Protein AF-A0A401RXD5-F1 (afdb_monomer_lite)

Secondary structure (DSSP, 8-state):
------PPPSS-SSHHHHHHHHHHHHHHHHHHHHHHHHHTT-SS-HHHHHHHHHHHHHHTTT---HHHHHHHHHHHHT--

Structure (mmCIF, N/CA/C/O backbone):
data_AF-A0A401RXD5-F1
#
_entry.id   AF-A0A401RXD5-F1
#
loop_
_atom_site.group_PDB
_atom_site.id
_atom_site.type_symbol
_atom_site.label_atom_id
_atom_site.label_alt_id
_atom_site.label_comp_id
_atom_site.label_asym_id
_atom_site.label_entity_id
_atom_site.label_seq_id
_atom_site.pdbx_PDB_ins_code
_atom_site.Cartn_x
_atom_site.Cartn_y
_atom_site.Cartn_z
_atom_site.occupancy
_atom_site.B_iso_or_equiv
_atom_site.auth_seq_id
_atom_site.auth_comp_id
_atom_site.auth_asym_id
_atom_site.auth_atom_id
_atom_site.pdbx_PDB_model_num
ATOM 1 N N . MET A 1 1 ? 21.875 -9.196 -28.969 1.00 41.56 1 MET A N 1
ATOM 2 C CA . MET A 1 1 ? 21.122 -7.955 -28.681 1.00 41.56 1 MET A CA 1
ATOM 3 C C . MET A 1 1 ? 19.647 -8.322 -28.598 1.00 41.56 1 MET A C 1
ATOM 5 O O . MET A 1 1 ? 19.035 -8.574 -29.626 1.00 41.56 1 MET A O 1
ATOM 9 N N . GLY A 1 2 ? 19.117 -8.516 -27.388 1.00 45.50 2 GLY A N 1
ATOM 10 C CA . GLY A 1 2 ? 17.716 -8.907 -27.204 1.00 45.50 2 GLY A CA 1
ATOM 11 C C . GLY A 1 2 ? 16.801 -7.719 -27.480 1.00 45.50 2 GLY A C 1
ATOM 12 O O . GLY A 1 2 ? 16.987 -6.662 -26.882 1.00 45.50 2 GLY A O 1
ATOM 13 N N . MET A 1 3 ? 15.848 -7.873 -28.400 1.00 47.25 3 MET A N 1
ATOM 14 C CA . MET A 1 3 ? 14.823 -6.862 -28.654 1.00 47.25 3 MET A CA 1
ATOM 15 C C . MET A 1 3 ? 14.015 -6.637 -27.375 1.00 47.25 3 MET A C 1
ATOM 17 O O . MET A 1 3 ? 13.355 -7.554 -26.883 1.00 47.25 3 MET A O 1
ATOM 21 N N . VAL A 1 4 ? 14.054 -5.418 -26.841 1.00 60.53 4 VAL A N 1
ATOM 22 C CA . VAL A 1 4 ? 13.155 -5.006 -25.763 1.00 60.53 4 VAL A CA 1
ATOM 23 C C . VAL A 1 4 ? 11.751 -4.980 -26.361 1.00 60.53 4 VAL A C 1
ATOM 25 O O . VAL A 1 4 ? 11.447 -4.133 -27.200 1.00 60.53 4 VAL A O 1
ATOM 28 N N . LYS A 1 5 ? 10.900 -5.942 -25.991 1.00 62.69 5 LYS A N 1
ATOM 29 C CA . LYS A 1 5 ? 9.484 -5.918 -26.371 1.00 62.69 5 LYS A CA 1
ATOM 30 C C . LYS A 1 5 ? 8.862 -4.670 -25.741 1.00 62.69 5 LYS A C 1
ATOM 32 O O . LYS A 1 5 ? 8.648 -4.629 -24.534 1.00 62.69 5 LYS A O 1
ATOM 37 N N . ALA A 1 6 ? 8.616 -3.643 -26.552 1.00 61.44 6 ALA A N 1
ATOM 38 C CA . ALA A 1 6 ? 7.989 -2.404 -26.112 1.00 61.44 6 ALA A CA 1
ATOM 39 C C . ALA A 1 6 ? 6.500 -2.659 -25.834 1.00 61.44 6 ALA A C 1
ATOM 41 O O . ALA A 1 6 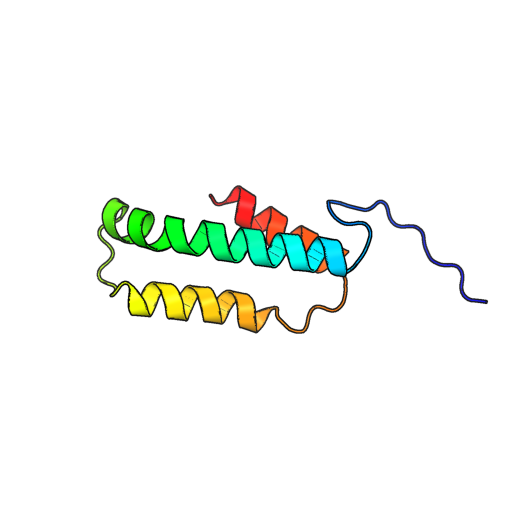? 5.658 -2.593 -26.727 1.00 61.44 6 ALA A O 1
ATOM 42 N N . VAL A 1 7 ? 6.183 -3.004 -24.588 1.00 65.75 7 VAL A N 1
ATOM 43 C CA . VAL A 1 7 ? 4.804 -3.125 -24.109 1.00 65.75 7 VAL A CA 1
ATOM 44 C C . VAL A 1 7 ? 4.315 -1.737 -23.698 1.00 65.7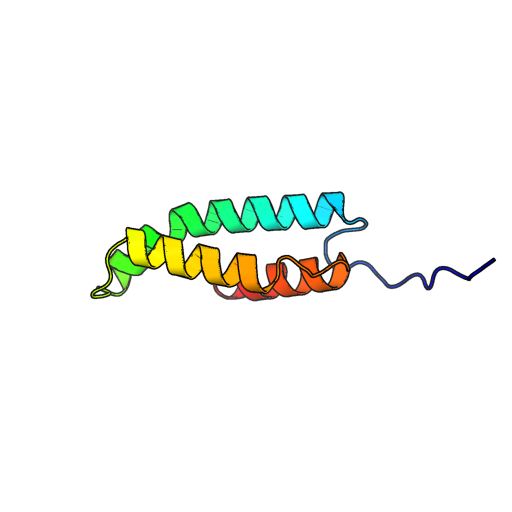5 7 VAL A C 1
ATOM 46 O O . VAL A 1 7 ? 5.039 -0.993 -23.035 1.00 65.75 7 VAL A O 1
ATOM 49 N N . LYS A 1 8 ? 3.090 -1.374 -24.098 1.00 72.50 8 LYS A N 1
ATOM 50 C CA . LYS A 1 8 ? 2.480 -0.087 -23.741 1.00 72.50 8 LYS A CA 1
ATOM 51 C C . LYS A 1 8 ? 2.431 0.051 -22.207 1.00 72.50 8 LYS A C 1
ATOM 53 O O . LYS A 1 8 ? 1.779 -0.776 -21.573 1.00 72.50 8 LYS A O 1
ATOM 58 N N . PRO A 1 9 ? 3.080 1.068 -21.612 1.00 69.50 9 PRO A N 1
ATOM 59 C CA . PRO A 1 9 ? 3.065 1.251 -20.163 1.00 69.50 9 PRO A CA 1
ATOM 60 C C . PRO A 1 9 ? 1.660 1.630 -19.675 1.00 69.50 9 PRO A C 1
ATOM 62 O O . PRO A 1 9 ? 0.945 2.370 -20.357 1.00 69.50 9 PRO A O 1
ATOM 65 N N . PHE A 1 10 ? 1.261 1.117 -18.504 1.00 73.38 10 PHE A N 1
ATOM 66 C CA . PHE A 1 10 ? -0.047 1.400 -17.901 1.00 73.38 10 PHE A CA 1
ATOM 67 C C . PHE A 1 10 ? -0.056 2.738 -17.157 1.00 73.38 10 PHE A C 1
ATOM 69 O O . PHE A 1 10 ? -0.866 3.604 -17.484 1.00 73.38 10 PHE A O 1
ATOM 76 N N . LEU A 1 11 ? 0.820 2.891 -16.158 1.00 72.88 11 LEU A N 1
ATOM 77 C CA . LEU A 1 11 ? 0.958 4.097 -15.331 1.00 72.88 11 LEU A CA 1
ATOM 78 C C . LEU A 1 11 ? 2.412 4.584 -15.289 1.00 72.88 11 LEU A C 1
ATOM 80 O O . LEU A 1 11 ? 2.657 5.784 -15.385 1.00 72.88 11 LEU A O 1
ATOM 84 N N . SER A 1 12 ? 3.358 3.657 -15.210 1.00 79.25 12 SER A N 1
ATOM 85 C CA . SER A 1 12 ? 4.782 3.878 -15.014 1.00 79.25 12 SER A CA 1
ATOM 86 C C . SER A 1 12 ? 5.577 3.379 -16.215 1.00 79.25 12 SER A C 1
ATOM 88 O O . SER A 1 12 ? 5.273 2.352 -16.826 1.00 79.25 12 SER A O 1
ATOM 90 N N . ARG A 1 13 ? 6.631 4.114 -16.566 1.00 82.56 13 ARG A N 1
ATOM 91 C CA . ARG A 1 13 ? 7.580 3.745 -17.630 1.00 82.56 13 ARG A CA 1
ATOM 92 C C . ARG A 1 13 ? 8.790 2.982 -17.098 1.00 82.56 13 ARG A C 1
ATOM 94 O O . ARG A 1 13 ? 9.517 2.377 -17.879 1.00 82.56 13 ARG A O 1
ATOM 101 N N . ASN A 1 14 ? 9.033 3.058 -15.792 1.00 82.69 14 ASN A N 1
ATOM 102 C CA . ASN A 1 14 ? 10.181 2.467 -15.118 1.00 82.69 14 ASN A CA 1
ATOM 103 C C . ASN A 1 14 ? 9.820 2.050 -13.681 1.00 82.69 14 ASN A C 1
ATOM 105 O O . ASN A 1 14 ? 8.791 2.451 -13.133 1.00 82.69 14 ASN A O 1
ATOM 109 N N . GLN A 1 15 ? 10.700 1.266 -13.056 1.00 84.25 15 GLN A N 1
ATOM 110 C CA . GLN A 1 15 ? 10.505 0.778 -11.689 1.00 84.25 15 GLN A CA 1
ATOM 111 C C . GLN A 1 15 ? 10.444 1.910 -10.649 1.00 84.25 15 GLN A C 1
ATOM 113 O O . GLN A 1 15 ? 9.732 1.796 -9.655 1.00 84.25 15 GLN A O 1
ATOM 118 N N . SER A 1 16 ? 11.157 3.018 -10.864 1.00 87.31 16 SER A N 1
ATOM 119 C CA . SER A 1 16 ? 11.177 4.150 -9.929 1.00 87.31 16 SER A CA 1
ATOM 120 C C . SER A 1 16 ? 9.818 4.847 -9.831 1.00 87.31 16 SER A C 1
ATOM 122 O O . SER A 1 16 ? 9.377 5.197 -8.736 1.00 87.31 16 SER A O 1
ATOM 124 N N . GLU A 1 17 ? 9.131 5.021 -10.960 1.00 87.94 17 GLU A N 1
ATOM 125 C CA . GLU A 1 17 ? 7.767 5.553 -11.024 1.00 87.94 17 GLU A CA 1
ATOM 126 C C . GLU A 1 17 ? 6.773 4.604 -10.348 1.00 87.94 17 GLU A C 1
ATOM 128 O O . GLU A 1 17 ? 5.977 5.052 -9.521 1.00 87.94 17 GLU A O 1
ATOM 133 N N . ALA A 1 18 ? 6.892 3.297 -10.602 1.00 87.25 18 ALA A N 1
ATOM 134 C CA . ALA A 1 18 ? 6.050 2.288 -9.965 1.00 87.25 18 ALA A CA 1
ATOM 135 C C . ALA A 1 18 ? 6.234 2.286 -8.435 1.00 87.25 18 ALA A C 1
ATOM 137 O O . ALA A 1 18 ? 5.261 2.321 -7.681 1.00 87.25 18 ALA A O 1
ATOM 138 N N . ASN A 1 19 ? 7.479 2.364 -7.952 1.00 87.94 19 ASN A N 1
ATOM 139 C CA . ASN A 1 19 ? 7.781 2.458 -6.522 1.00 87.94 19 ASN A CA 1
ATOM 140 C C . ASN A 1 19 ? 7.199 3.734 -5.889 1.00 87.94 19 ASN A C 1
ATOM 142 O O . ASN A 1 19 ? 6.698 3.698 -4.763 1.00 87.94 19 ASN A O 1
ATOM 146 N N . ARG A 1 20 ? 7.224 4.864 -6.608 1.00 90.00 20 ARG A N 1
ATOM 147 C CA . ARG A 1 20 ? 6.609 6.117 -6.147 1.00 90.00 20 ARG A CA 1
ATOM 148 C C . ARG A 1 20 ? 5.090 5.983 -6.020 1.00 90.00 20 ARG A C 1
ATOM 150 O O . ARG A 1 20 ? 4.512 6.487 -5.057 1.00 90.00 20 ARG A O 1
ATOM 157 N N . TRP A 1 21 ? 4.449 5.275 -6.947 1.00 87.94 21 TRP A N 1
ATOM 158 C CA . TRP A 1 21 ? 3.024 4.963 -6.858 1.00 87.94 21 TRP A CA 1
ATOM 159 C C . TRP A 1 21 ? 2.691 4.083 -5.656 1.00 87.94 21 TRP A C 1
ATOM 161 O O . TRP A 1 21 ? 1.762 4.408 -4.919 1.00 87.94 21 TRP A O 1
ATOM 171 N 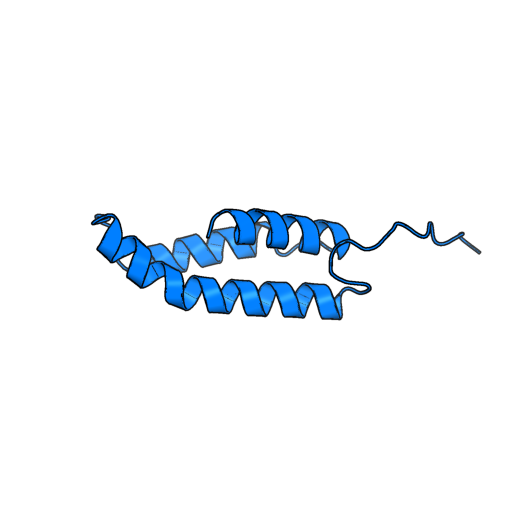N . VAL A 1 22 ? 3.483 3.042 -5.392 1.00 89.38 22 VAL A N 1
ATOM 172 C CA . VAL A 1 22 ? 3.311 2.184 -4.207 1.00 89.38 22 VAL A CA 1
ATOM 173 C C . VAL A 1 22 ? 3.441 2.992 -2.910 1.00 89.38 22 VAL A C 1
ATOM 175 O O . VAL A 1 22 ? 2.636 2.822 -1.995 1.00 89.38 22 VAL A O 1
ATOM 178 N N . GLN A 1 23 ? 4.395 3.927 -2.828 1.00 90.19 23 GLN A N 1
ATOM 179 C CA . GLN A 1 23 ? 4.536 4.820 -1.669 1.00 90.19 23 GLN A CA 1
ATOM 180 C C . GLN A 1 23 ? 3.325 5.744 -1.485 1.00 90.19 23 GLN A C 1
ATOM 182 O O . GLN A 1 23 ? 2.861 5.939 -0.358 1.00 90.19 23 GLN A O 1
ATOM 187 N N . ASN A 1 24 ? 2.793 6.293 -2.581 1.00 91.19 24 ASN A N 1
ATOM 188 C CA . ASN A 1 24 ? 1.575 7.100 -2.542 1.00 91.19 24 ASN A CA 1
ATOM 189 C C . ASN A 1 24 ? 0.380 6.270 -2.068 1.00 91.19 24 ASN A C 1
ATOM 191 O O . ASN A 1 24 ? -0.342 6.706 -1.176 1.00 91.19 24 ASN A O 1
ATOM 195 N N . LEU A 1 25 ? 0.213 5.057 -2.598 1.00 90.12 25 LEU A N 1
ATOM 196 C CA . LEU A 1 25 ? -0.840 4.133 -2.188 1.00 90.12 25 LEU A CA 1
ATOM 197 C C . LEU A 1 25 ? -0.726 3.795 -0.696 1.00 90.12 25 LEU A C 1
ATOM 199 O O . LEU A 1 25 ? -1.709 3.882 0.034 1.00 90.12 25 LEU A O 1
ATOM 203 N N . HIS A 1 26 ? 0.482 3.507 -0.207 1.00 90.56 26 HIS A N 1
ATOM 204 C CA . HIS A 1 26 ? 0.725 3.261 1.215 1.00 90.56 26 HIS A CA 1
ATOM 205 C C . HIS A 1 26 ? 0.319 4.451 2.103 1.00 90.56 26 HIS A C 1
ATOM 207 O O . HIS A 1 26 ? -0.224 4.247 3.196 1.00 90.56 26 HIS A O 1
ATOM 213 N N . ARG A 1 27 ? 0.566 5.685 1.638 1.00 91.12 27 ARG A N 1
ATOM 214 C CA . ARG A 1 27 ? 0.151 6.915 2.327 1.00 91.12 27 ARG A CA 1
ATOM 215 C C . ARG A 1 27 ? -1.365 7.093 2.307 1.00 91.12 27 ARG A C 1
ATOM 217 O O . ARG A 1 27 ? -1.916 7.441 3.340 1.00 91.12 27 ARG A O 1
ATOM 224 N N . ILE A 1 28 ? -2.032 6.840 1.182 1.00 91.75 28 ILE A N 1
ATOM 225 C CA . ILE A 1 28 ? -3.499 6.920 1.090 1.00 91.75 28 ILE A CA 1
ATOM 226 C C . ILE A 1 28 ? -4.134 5.942 2.082 1.00 91.75 28 ILE A C 1
ATOM 228 O O . ILE A 1 28 ? -4.924 6.348 2.926 1.00 91.75 28 ILE A O 1
ATOM 232 N N . TRP A 1 29 ? -3.682 4.688 2.086 1.00 89.62 29 TRP A N 1
ATOM 233 C CA . TRP A 1 29 ? -4.173 3.689 3.033 1.00 89.62 29 TRP A CA 1
ATOM 234 C C . TRP A 1 29 ? -3.905 4.040 4.499 1.00 89.62 29 TRP A C 1
ATOM 236 O O . TRP A 1 29 ? -4.657 3.622 5.368 1.00 89.62 29 TRP A O 1
ATOM 246 N N . HIS A 1 30 ? -2.843 4.787 4.812 1.00 89.31 30 HIS A N 1
ATOM 247 C CA . HIS A 1 30 ? -2.629 5.253 6.185 1.00 89.31 30 HIS A CA 1
ATOM 248 C C . HIS A 1 30 ? -3.765 6.171 6.666 1.00 89.31 30 HIS A C 1
ATOM 250 O O . HIS A 1 30 ? -4.129 6.118 7.836 1.00 89.31 30 HIS A O 1
ATOM 256 N N . TRP A 1 31 ? -4.339 6.979 5.775 1.00 89.44 31 TRP A N 1
ATOM 257 C CA . TRP A 1 31 ? -5.477 7.843 6.097 1.00 89.44 31 TRP A CA 1
ATOM 258 C C . TRP A 1 31 ? -6.821 7.117 5.995 1.00 89.44 31 TRP A C 1
ATOM 260 O O . TRP A 1 31 ? -7.720 7.411 6.771 1.00 89.44 31 TRP A O 1
ATOM 270 N N . GLU A 1 32 ? -6.938 6.134 5.103 1.00 90.12 32 GLU A N 1
ATOM 271 C CA . GLU A 1 32 ? -8.188 5.395 4.885 1.00 90.12 32 GLU A CA 1
ATOM 272 C C . GLU A 1 32 ? -8.490 4.364 5.989 1.00 90.12 32 GLU A C 1
ATOM 274 O O . GLU A 1 32 ? -9.643 4.115 6.331 1.00 90.12 32 GLU A O 1
ATOM 279 N N . VAL A 1 33 ? -7.463 3.736 6.575 1.00 89.88 33 VAL A N 1
ATOM 280 C CA . VAL A 1 33 ? -7.641 2.716 7.628 1.00 89.88 33 VAL A CA 1
ATOM 281 C C . VAL A 1 33 ? -8.443 3.228 8.839 1.00 89.88 33 VAL A C 1
ATOM 283 O O . VAL A 1 33 ? -9.386 2.543 9.232 1.00 89.88 33 VAL A O 1
ATOM 286 N N . PRO A 1 34 ? -8.136 4.387 9.456 1.00 90.31 34 PRO A N 1
ATOM 287 C CA . PRO A 1 34 ? -8.962 4.906 10.548 1.00 90.31 34 PRO A CA 1
ATOM 288 C C . PRO A 1 34 ? -10.402 5.203 10.116 1.00 90.31 34 PRO A C 1
ATOM 290 O O . PRO A 1 34 ? -11.329 4.856 10.850 1.00 90.31 34 PRO A O 1
ATOM 293 N N . ASP A 1 35 ? -10.588 5.805 8.936 1.00 91.19 35 ASP A N 1
ATOM 294 C CA . ASP A 1 35 ? -11.915 6.151 8.411 1.00 91.19 35 ASP A CA 1
ATOM 295 C C . ASP A 1 35 ? -12.770 4.895 8.213 1.00 91.19 35 ASP A C 1
ATOM 297 O O . ASP A 1 35 ? -13.886 4.798 8.718 1.00 91.19 35 ASP A O 1
ATOM 301 N N . THR A 1 36 ? -12.202 3.863 7.589 1.00 90.19 36 THR A N 1
ATOM 302 C CA . THR A 1 36 ? -12.885 2.584 7.351 1.00 90.19 36 THR A CA 1
ATOM 303 C C . THR A 1 36 ? -13.209 1.828 8.638 1.00 90.19 36 THR A C 1
ATOM 305 O O . THR A 1 36 ? -14.315 1.297 8.760 1.00 90.19 36 THR A O 1
ATOM 308 N N . VAL A 1 37 ? -12.307 1.801 9.626 1.00 90.19 37 VAL A N 1
ATOM 309 C CA . VAL A 1 37 ? -12.581 1.177 10.935 1.00 90.19 37 VAL A CA 1
ATOM 310 C C . VAL A 1 37 ? -13.763 1.858 11.625 1.00 90.19 37 VAL A C 1
ATOM 312 O O . VAL A 1 37 ? -14.646 1.166 12.135 1.00 90.19 37 VAL A O 1
ATOM 315 N N . GLN A 1 38 ? -13.822 3.193 11.593 1.00 90.50 38 GLN A N 1
ATOM 316 C CA . GLN A 1 38 ? -14.925 3.952 12.179 1.00 90.50 38 GLN A CA 1
ATOM 317 C C . GLN A 1 38 ? -16.230 3.764 11.394 1.00 90.50 38 GLN A C 1
ATOM 319 O O . GLN A 1 38 ? -17.271 3.461 11.977 1.00 90.50 38 GLN A O 1
ATOM 324 N N . LYS A 1 39 ? -16.171 3.894 10.067 1.00 92.81 39 LYS A N 1
ATOM 325 C CA . LYS A 1 39 ? -17.322 3.816 9.160 1.00 92.81 39 LYS A CA 1
ATOM 326 C C . LYS A 1 39 ? -18.021 2.462 9.204 1.00 92.81 39 LYS A C 1
ATOM 328 O O . LYS A 1 39 ? -19.247 2.409 9.172 1.00 92.81 39 LYS A O 1
ATOM 333 N N . TYR A 1 40 ? -17.253 1.377 9.283 1.00 91.88 40 TYR A N 1
ATOM 334 C CA . TYR A 1 40 ? -17.792 0.017 9.316 1.00 91.88 40 TYR A CA 1
ATOM 335 C C . TYR A 1 40 ? -17.890 -0.570 10.728 1.00 91.88 40 TYR A C 1
ATOM 337 O O . TYR A 1 40 ? -18.294 -1.721 10.861 1.00 91.88 40 TYR A O 1
ATOM 345 N N . SER A 1 41 ? -17.555 0.203 11.773 1.00 90.44 41 SER A N 1
ATOM 346 C CA . SER A 1 41 ? -17.569 -0.250 13.174 1.00 90.44 41 SER A CA 1
ATOM 347 C C . SER A 1 41 ? -16.869 -1.603 13.355 1.00 90.44 41 SER A C 1
ATOM 349 O O . SER A 1 41 ? -17.408 -2.527 13.962 1.00 90.44 41 SER A O 1
ATOM 351 N N . LEU A 1 42 ? -15.682 -1.744 12.757 1.00 91.06 42 LEU A N 1
ATOM 352 C CA . LEU A 1 42 ? -14.936 -2.999 12.799 1.00 91.06 42 LEU A CA 1
ATOM 353 C C . LEU A 1 42 ? -14.422 -3.250 14.221 1.00 91.06 42 LEU A C 1
ATOM 355 O O . LEU A 1 42 ? -13.788 -2.377 14.809 1.00 91.06 42 LEU A O 1
ATOM 359 N N . ASP A 1 43 ? -14.604 -4.469 14.734 1.00 89.38 43 ASP A N 1
ATOM 360 C CA . ASP A 1 43 ? -14.092 -4.897 16.049 1.00 89.38 43 ASP A CA 1
ATOM 361 C C . ASP A 1 43 ? -12.586 -5.236 16.006 1.00 89.38 43 ASP A C 1
ATOM 363 O O . ASP A 1 43 ? -12.105 -6.232 16.546 1.00 89.38 43 ASP A O 1
ATOM 367 N N . ILE A 1 44 ? -11.819 -4.432 15.267 1.00 87.88 44 ILE A N 1
ATOM 368 C CA . ILE A 1 44 ? -10.370 -4.568 15.140 1.00 87.88 44 ILE A CA 1
ATOM 369 C C . ILE A 1 44 ? -9.693 -3.308 15.657 1.00 87.88 44 ILE A C 1
ATOM 371 O O . ILE A 1 44 ? -10.104 -2.182 15.384 1.00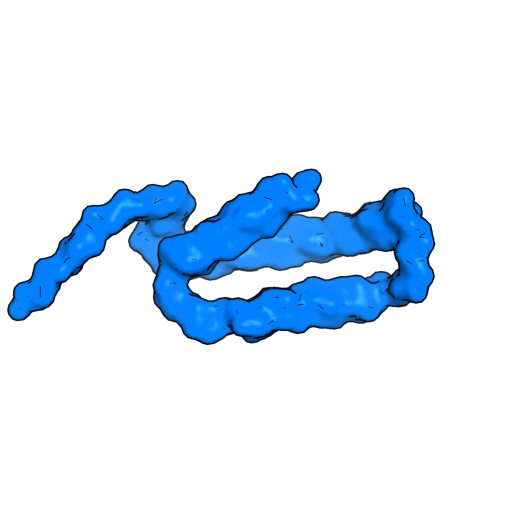 87.88 44 ILE A O 1
ATOM 375 N N . SER A 1 45 ? -8.586 -3.494 16.370 1.00 89.44 45 SER A N 1
ATOM 376 C CA . SER A 1 45 ? -7.730 -2.374 16.753 1.00 89.44 45 SER A CA 1
ATOM 377 C C . SER A 1 45 ? -7.119 -1.718 15.509 1.00 89.44 45 SER A C 1
ATOM 379 O O . SER A 1 45 ? -6.725 -2.410 14.568 1.00 89.44 45 SER A O 1
ATOM 381 N N . MET A 1 46 ? -6.932 -0.394 15.533 1.00 87.38 46 MET A N 1
ATOM 382 C CA . MET A 1 46 ? -6.244 0.345 14.460 1.00 87.38 46 MET A CA 1
ATOM 383 C C . MET A 1 46 ? -4.871 -0.260 14.127 1.00 87.38 46 MET A C 1
ATOM 385 O O . MET A 1 46 ? -4.522 -0.424 12.961 1.00 87.38 46 MET A O 1
ATOM 389 N N . LYS A 1 47 ? -4.134 -0.705 15.153 1.00 88.75 47 LYS A N 1
ATOM 390 C CA . LYS A 1 47 ? -2.835 -1.378 15.005 1.00 88.75 47 LYS A CA 1
ATOM 391 C C . LYS A 1 47 ? -2.939 -2.705 14.243 1.00 88.75 47 LYS A C 1
ATOM 393 O O . LYS A 1 47 ? -2.029 -3.077 13.507 1.00 88.75 47 LYS A O 1
ATOM 398 N N . HIS A 1 48 ? -4.052 -3.419 14.408 1.00 90.56 48 HIS A N 1
ATOM 399 C CA . HIS A 1 48 ? -4.330 -4.640 13.656 1.00 90.56 48 HIS A CA 1
ATOM 400 C C . HIS A 1 48 ? -4.637 -4.324 12.183 1.00 90.56 48 HIS A C 1
ATOM 402 O O . HIS A 1 48 ? -4.134 -5.007 11.293 1.00 90.56 48 HIS A O 1
ATOM 408 N N . GLY A 1 49 ? -5.372 -3.238 11.915 1.00 87.56 49 GLY A N 1
ATOM 409 C CA . GLY A 1 49 ? -5.587 -2.723 10.558 1.00 87.56 49 GLY A CA 1
ATOM 410 C C . GLY A 1 49 ? -4.280 -2.358 9.844 1.00 87.56 49 GLY A C 1
ATOM 411 O O . GLY A 1 49 ? -4.054 -2.775 8.708 1.00 87.56 49 GLY A O 1
ATOM 412 N N . GLU A 1 50 ? -3.370 -1.662 10.529 1.00 87.56 50 GLU A N 1
ATOM 413 C CA . GLU A 1 50 ? -2.044 -1.333 9.993 1.00 87.56 50 GLU A CA 1
ATOM 414 C C . GLU A 1 50 ? -1.187 -2.568 9.709 1.00 87.56 50 GLU A C 1
ATOM 416 O O . GLU A 1 50 ? -0.540 -2.637 8.662 1.00 87.56 50 GLU A O 1
ATOM 421 N N . TYR A 1 51 ? -1.201 -3.555 10.608 1.00 91.25 51 TYR A N 1
ATOM 422 C CA . TYR A 1 51 ? -0.476 -4.809 10.416 1.00 91.25 51 TYR A CA 1
ATOM 423 C C . TYR A 1 51 ? -1.006 -5.588 9.206 1.00 91.25 51 TYR A C 1
ATOM 425 O O . TYR A 1 51 ? -0.222 -6.058 8.380 1.00 91.25 51 TYR A O 1
ATOM 433 N N . ASN A 1 52 ? -2.329 -5.660 9.047 1.00 90.44 52 ASN A N 1
ATOM 434 C CA . ASN A 1 52 ? -2.957 -6.314 7.900 1.00 90.44 52 ASN A CA 1
ATOM 435 C C . ASN A 1 52 ? -2.636 -5.585 6.592 1.00 90.44 52 ASN A C 1
ATOM 437 O O . ASN A 1 52 ? -2.252 -6.232 5.614 1.00 90.44 52 ASN A O 1
ATOM 441 N N . LYS A 1 53 ? -2.708 -4.245 6.589 1.00 90.25 53 LYS A N 1
ATOM 442 C CA . LYS A 1 53 ? -2.257 -3.412 5.464 1.00 90.25 53 LYS A CA 1
ATOM 443 C C . LYS A 1 53 ? -0.816 -3.762 5.097 1.00 90.25 53 LYS A C 1
ATOM 445 O O . LYS A 1 53 ? -0.530 -4.091 3.949 1.00 90.25 53 LYS A O 1
ATOM 450 N N . TRP A 1 54 ? 0.090 -3.717 6.070 1.00 89.31 54 TRP A N 1
ATOM 451 C CA . TRP A 1 54 ? 1.508 -4.004 5.862 1.00 89.31 54 TRP A CA 1
ATOM 452 C C . TRP A 1 54 ? 1.741 -5.419 5.317 1.00 89.31 54 TRP A C 1
ATOM 454 O O . TRP A 1 54 ? 2.497 -5.588 4.362 1.00 89.31 54 TRP A O 1
ATOM 464 N N . GLY A 1 55 ? 1.032 -6.419 5.846 1.00 91.44 55 GLY A N 1
ATOM 465 C CA . GLY A 1 55 ? 1.084 -7.796 5.359 1.00 91.44 55 GLY A CA 1
ATOM 466 C C . GLY A 1 55 ? 0.687 -7.931 3.885 1.00 91.44 55 GLY A C 1
ATOM 467 O O . GLY A 1 55 ? 1.315 -8.698 3.155 1.00 91.44 55 GLY A O 1
ATOM 468 N N . MET A 1 56 ? -0.301 -7.163 3.417 1.00 88.81 56 MET A N 1
ATOM 469 C CA . MET A 1 56 ? -0.699 -7.151 2.002 1.00 88.81 56 MET A CA 1
ATOM 470 C C . MET A 1 56 ? 0.376 -6.540 1.095 1.00 88.81 56 MET A C 1
ATOM 472 O O . MET A 1 56 ? 0.664 -7.101 0.038 1.00 88.81 56 MET A O 1
ATOM 476 N N . PHE A 1 57 ? 1.030 -5.453 1.520 1.00 88.81 57 PHE A N 1
ATOM 477 C CA . PHE A 1 57 ? 2.160 -4.883 0.772 1.00 88.81 57 PHE A CA 1
ATOM 478 C C . PHE A 1 57 ? 3.363 -5.834 0.742 1.00 88.81 57 PHE A C 1
ATOM 480 O O . PHE A 1 57 ? 3.955 -6.046 -0.314 1.00 88.81 57 PHE A O 1
ATOM 487 N N . MET A 1 58 ? 3.696 -6.457 1.876 1.00 89.88 58 MET A N 1
ATOM 488 C CA . MET A 1 58 ? 4.848 -7.359 1.978 1.00 89.88 58 MET A CA 1
ATOM 489 C C . MET A 1 58 ? 4.687 -8.636 1.151 1.00 89.88 58 MET A C 1
ATOM 491 O O . MET A 1 58 ? 5.661 -9.104 0.565 1.00 89.88 58 MET A O 1
ATOM 495 N N . ARG A 1 59 ? 3.463 -9.167 1.018 1.00 90.62 59 ARG A N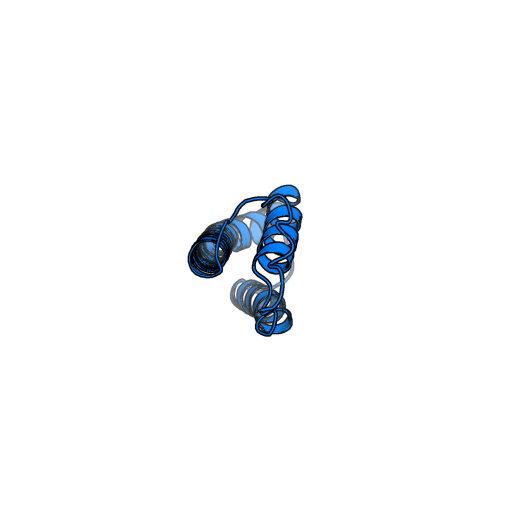 1
ATOM 496 C CA . ARG A 1 59 ? 3.180 -10.311 0.127 1.00 90.62 59 ARG A CA 1
ATOM 497 C C . ARG A 1 59 ? 3.584 -10.051 -1.327 1.00 90.62 59 ARG A C 1
ATOM 499 O O . ARG A 1 59 ? 3.966 -10.989 -2.018 1.00 90.62 59 ARG A O 1
ATOM 506 N N . ASN A 1 60 ? 3.538 -8.794 -1.766 1.00 86.94 60 ASN A N 1
ATOM 507 C CA . ASN A 1 60 ? 3.836 -8.385 -3.138 1.00 86.94 60 ASN A CA 1
ATOM 508 C C . ASN A 1 60 ? 5.220 -7.724 -3.291 1.00 86.94 60 ASN A C 1
ATOM 510 O O . ASN A 1 60 ? 5.541 -7.229 -4.369 1.00 86.94 60 ASN A O 1
ATOM 514 N N . ALA A 1 61 ? 6.060 -7.723 -2.250 1.00 87.00 61 ALA A N 1
ATOM 515 C CA . ALA A 1 61 ? 7.348 -7.020 -2.262 1.00 87.00 61 ALA A CA 1
ATOM 516 C C . ALA A 1 61 ? 8.352 -7.566 -3.298 1.00 87.00 61 ALA A C 1
ATOM 518 O O . ALA A 1 61 ? 9.225 -6.834 -3.752 1.00 87.00 61 ALA A O 1
ATOM 519 N N . ASN A 1 62 ? 8.214 -8.834 -3.699 1.00 88.31 62 ASN A N 1
ATOM 520 C CA . ASN A 1 62 ? 9.121 -9.497 -4.644 1.00 88.31 62 ASN A CA 1
ATOM 521 C C . ASN A 1 62 ? 8.753 -9.274 -6.124 1.00 88.31 62 ASN A C 1
ATOM 523 O O . ASN A 1 62 ? 9.350 -9.891 -7.008 1.00 88.31 62 ASN A O 1
ATOM 527 N N . VAL A 1 63 ? 7.760 -8.433 -6.421 1.00 86.06 63 VAL A N 1
ATOM 528 C CA . VAL A 1 63 ? 7.374 -8.127 -7.802 1.00 86.06 63 VAL A CA 1
ATOM 529 C C . VAL A 1 63 ? 8.423 -7.204 -8.430 1.00 86.06 63 VAL A C 1
ATOM 531 O O . VAL A 1 63 ? 8.508 -6.025 -8.105 1.00 86.06 63 VAL A O 1
ATOM 534 N N . ALA A 1 64 ? 9.222 -7.753 -9.348 1.00 83.50 64 ALA A N 1
ATOM 535 C CA . ALA A 1 64 ? 10.276 -7.018 -10.055 1.00 83.50 64 ALA A CA 1
ATOM 536 C C . ALA A 1 64 ? 9.786 -6.290 -11.321 1.00 83.50 64 ALA A C 1
ATOM 538 O O . ALA A 1 64 ? 10.494 -5.441 -11.856 1.00 83.50 64 ALA A O 1
ATOM 539 N N . ASP A 1 65 ? 8.598 -6.637 -11.823 1.00 85.75 65 ASP A N 1
ATOM 540 C CA . ASP A 1 65 ? 8.027 -6.013 -13.014 1.00 85.75 65 ASP A CA 1
ATOM 541 C C . ASP A 1 65 ? 7.205 -4.768 -12.641 1.00 85.75 65 ASP A C 1
ATOM 543 O O . ASP A 1 65 ? 6.189 -4.836 -11.934 1.00 85.75 65 ASP A O 1
ATOM 547 N N . SER A 1 66 ? 7.632 -3.618 -13.166 1.00 85.31 66 SER A N 1
ATOM 548 C CA . SER A 1 66 ? 6.945 -2.333 -13.012 1.00 85.31 66 SER A CA 1
ATOM 549 C C . SER A 1 66 ? 5.485 -2.352 -13.488 1.00 85.31 66 SER A C 1
ATOM 551 O O . SER A 1 66 ? 4.642 -1.708 -12.870 1.00 85.31 66 SER A O 1
ATOM 553 N N . GLN A 1 67 ? 5.139 -3.130 -14.521 1.00 86.12 67 GLN A N 1
ATOM 554 C CA . GLN A 1 67 ? 3.768 -3.201 -15.043 1.00 86.12 67 GLN A CA 1
ATOM 555 C C . GLN A 1 67 ? 2.839 -3.988 -14.125 1.00 86.12 67 GLN A C 1
ATOM 557 O O . GLN A 1 67 ? 1.669 -3.639 -13.967 1.00 86.12 67 GLN A O 1
ATOM 562 N N . VAL A 1 68 ? 3.360 -5.046 -13.505 1.00 85.81 68 VAL A N 1
ATOM 563 C CA . VAL A 1 68 ? 2.616 -5.827 -12.513 1.00 85.81 68 VAL A CA 1
ATOM 564 C C . VAL A 1 68 ? 2.408 -4.985 -11.257 1.00 85.81 68 VAL A C 1
ATOM 566 O O . VAL A 1 68 ? 1.303 -4.945 -10.724 1.00 85.81 68 VAL A O 1
ATOM 569 N N . THR A 1 69 ? 3.435 -4.242 -10.840 1.00 86.75 69 THR A N 1
ATOM 570 C CA . THR A 1 69 ? 3.349 -3.283 -9.728 1.00 86.75 69 THR A CA 1
ATOM 571 C C . THR A 1 69 ? 2.284 -2.214 -9.984 1.00 86.75 69 THR A C 1
ATOM 573 O O . THR A 1 69 ? 1.451 -1.938 -9.115 1.00 86.75 69 THR A O 1
ATOM 576 N N . ASP A 1 70 ? 2.259 -1.651 -11.193 1.00 86.75 70 ASP A N 1
ATOM 577 C CA . ASP A 1 70 ? 1.240 -0.690 -11.618 1.00 86.75 70 ASP A CA 1
ATOM 578 C C . ASP A 1 70 ? -0.163 -1.291 -11.599 1.00 86.75 70 ASP A C 1
ATOM 580 O O . ASP A 1 70 ? -1.109 -0.651 -11.141 1.00 86.75 70 ASP A O 1
ATOM 584 N N . LEU A 1 71 ? -0.315 -2.514 -12.112 1.00 86.50 71 LEU A N 1
ATOM 585 C CA . LEU A 1 71 ? -1.604 -3.187 -12.170 1.00 86.50 71 LEU A CA 1
ATOM 586 C C . LEU A 1 71 ? -2.147 -3.456 -10.764 1.00 86.50 71 LEU A C 1
ATOM 588 O O . LEU A 1 71 ? -3.309 -3.149 -10.503 1.00 86.50 71 LEU A O 1
ATOM 592 N N . LEU A 1 72 ? -1.306 -3.972 -9.864 1.00 85.38 72 LEU A N 1
ATOM 593 C CA . LEU A 1 72 ? -1.656 -4.196 -8.460 1.00 85.38 72 LEU A CA 1
ATOM 594 C C . LEU A 1 72 ? -2.085 -2.885 -7.794 1.00 85.38 72 LEU A C 1
ATOM 596 O O . LEU A 1 72 ? -3.176 -2.803 -7.234 1.00 85.38 72 LEU A O 1
ATOM 600 N N . SER A 1 73 ? -1.288 -1.830 -7.965 1.00 84.38 73 SER A N 1
ATOM 601 C CA . SER A 1 73 ? -1.593 -0.512 -7.401 1.00 84.38 73 SER A CA 1
ATOM 602 C C . SER A 1 73 ? -2.898 0.067 -7.961 1.00 84.38 73 SER A C 1
ATOM 604 O O . SER A 1 73 ? -3.700 0.639 -7.227 1.00 84.38 73 SER A O 1
ATOM 606 N N . LYS A 1 74 ? -3.156 -0.106 -9.263 1.00 81.81 74 LYS A N 1
ATOM 607 C CA . LYS A 1 74 ? -4.379 0.359 -9.931 1.00 81.81 74 LYS A CA 1
ATOM 608 C C . LYS A 1 74 ? -5.626 -0.395 -9.475 1.00 81.81 74 LYS A C 1
ATOM 610 O O . LYS A 1 74 ? -6.697 0.206 -9.406 1.00 81.81 74 LYS A O 1
ATOM 615 N N . ILE A 1 75 ? -5.517 -1.698 -9.219 1.00 82.06 75 ILE A N 1
ATOM 616 C CA . ILE A 1 75 ? -6.628 -2.499 -8.692 1.00 82.06 75 ILE A 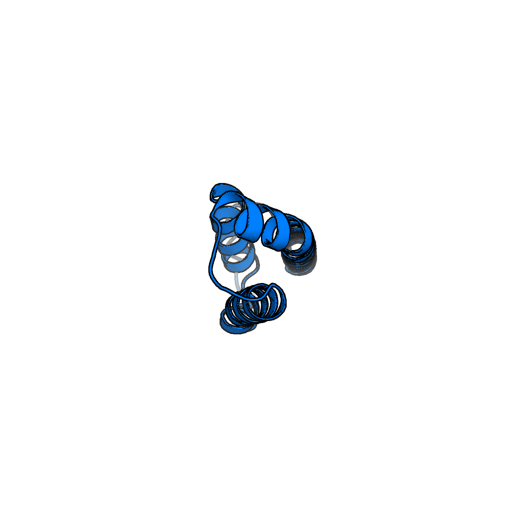CA 1
ATOM 617 C C . ILE A 1 75 ? -6.995 -2.012 -7.293 1.00 82.06 75 ILE A C 1
ATOM 619 O O . ILE A 1 75 ? -8.180 -1.842 -7.015 1.00 82.06 75 ILE A O 1
ATOM 623 N N . ASP A 1 76 ? -6.005 -1.745 -6.445 1.00 78.56 76 ASP A N 1
ATOM 624 C CA . ASP A 1 76 ? -6.254 -1.256 -5.090 1.00 78.56 76 ASP A CA 1
ATOM 625 C C . ASP A 1 76 ? -6.834 0.161 -5.084 1.00 78.56 76 ASP A C 1
ATOM 627 O O . ASP A 1 76 ? -7.790 0.414 -4.358 1.00 78.56 76 ASP A O 1
ATOM 631 N N . LEU A 1 77 ? -6.362 1.056 -5.960 1.00 69.50 77 LEU A N 1
ATOM 632 C CA . LEU A 1 77 ? -6.942 2.399 -6.115 1.00 69.50 77 LEU A CA 1
ATOM 633 C C . LEU A 1 77 ? -8.409 2.392 -6.561 1.00 69.50 77 LEU A C 1
ATOM 635 O O . LEU A 1 77 ? -9.118 3.347 -6.287 1.00 69.50 77 LEU A O 1
ATOM 639 N N . LYS A 1 78 ? -8.873 1.353 -7.266 1.00 69.44 78 LYS A N 1
ATOM 640 C CA . LYS A 1 78 ? -10.284 1.232 -7.673 1.00 69.44 78 LYS A CA 1
ATOM 641 C C . LYS A 1 78 ? -11.213 0.765 -6.550 1.00 69.44 78 LYS A C 1
ATOM 643 O O . LYS A 1 78 ? -12.423 0.743 -6.760 1.00 69.44 78 LYS A O 1
ATOM 648 N N . LYS A 1 79 ? -10.657 0.289 -5.435 1.00 63.09 79 LYS A N 1
ATOM 649 C CA . LYS A 1 79 ? -11.418 -0.196 -4.275 1.00 63.09 79 LYS A CA 1
ATOM 650 C C . LYS A 1 79 ? -11.597 0.874 -3.197 1.00 63.09 79 LYS A C 1
ATOM 652 O O . LYS A 1 79 ? -12.364 0.634 -2.269 1.00 63.09 79 LYS A O 1
ATOM 657 N N . LEU A 1 80 ? -10.872 1.984 -3.325 1.00 57.50 80 LEU A N 1
ATOM 658 C CA . LEU A 1 80 ? -11.065 3.227 -2.584 1.00 57.50 80 LEU A CA 1
ATOM 659 C C . LEU A 1 80 ? -12.169 4.039 -3.270 1.00 57.50 80 LEU A C 1
ATOM 661 O O . LEU A 1 80 ? -13.023 4.594 -2.551 1.00 57.50 80 LEU A O 1
#

Organism: Chiloscyllium punctatum (NCBI:txid137246)

Foldseek 3Di:
DDDDPDDDADQDPDQVRLVVLVVVLLVVQLVVLVVVCVVVVDPDDSVRSNVVVVVVCVVCVPDPDSRVSVVVSVVSVVVD

Radius of gyration: 15.46 Å; chains: 1; bounding box: 39×18×45 Å

pLDDT: mean 83.21, std 11.32, range [41.56, 92.81]

Sequence (80 aa):
MGMVKAVKPFLSRNQSEANRWVQNLHRIWHWEVPDTVQKYSLDISMKHGEYNKWGMFMRNANVADSQVTDLLSKIDLKKL